Protein AF-A0A969ITQ1-F1 (afdb_monomer_lite)

pLDDT: mean 91.61, std 6.98, range [64.31, 97.56]

Foldseek 3Di:
DDDDPLQFDPDADDDPWDLDDDDPDQPDGFDDKDFQPVVSGHDGRIDDRHRCDPVNVVVVVD

Structure (mmCIF, N/CA/C/O backbone):
data_AF-A0A969ITQ1-F1
#
_entry.id   AF-A0A969ITQ1-F1
#
loop_
_atom_site.group_PDB
_atom_site.id
_atom_site.type_symbol
_atom_site.label_atom_id
_atom_site.label_alt_id
_atom_site.label_comp_id
_atom_site.label_asym_id
_atom_site.label_entity_id
_atom_site.label_seq_id
_atom_site.pdbx_PDB_ins_code
_atom_site.Cartn_x
_atom_site.Cartn_y
_atom_site.Cartn_z
_atom_site.occupancy
_atom_site.B_iso_or_equiv
_atom_site.auth_seq_id
_atom_site.auth_comp_id
_atom_site.auth_asym_id
_atom_site.auth_atom_id
_atom_site.pdbx_PDB_model_num
ATOM 1 N N . MET A 1 1 ? -20.384 11.187 27.739 1.00 77.56 1 MET A N 1
ATOM 2 C CA . MET A 1 1 ? -20.684 10.088 26.798 1.00 77.56 1 MET A CA 1
ATOM 3 C C . MET A 1 1 ? -19.460 9.921 25.914 1.00 77.56 1 MET A C 1
ATOM 5 O O . MET A 1 1 ? -18.902 10.939 25.531 1.00 77.56 1 MET A O 1
ATO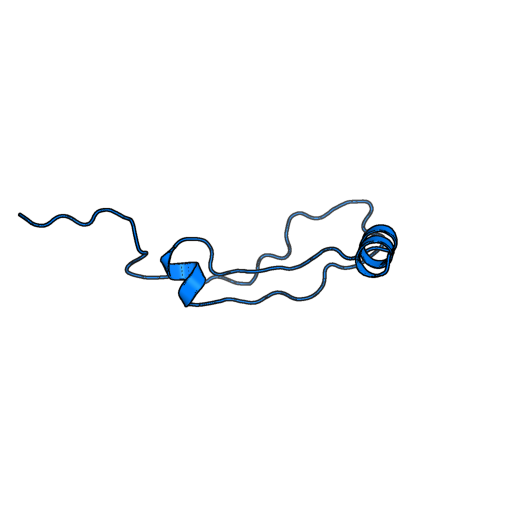M 9 N N . ALA A 1 2 ? -18.970 8.700 25.697 1.00 89.44 2 ALA A N 1
ATOM 10 C CA . ALA A 1 2 ? -17.808 8.482 24.836 1.00 89.44 2 ALA A CA 1
ATOM 11 C C . ALA A 1 2 ? -18.273 8.348 23.382 1.00 89.44 2 ALA A C 1
ATOM 13 O O . ALA A 1 2 ? -19.167 7.552 23.103 1.00 89.44 2 ALA A O 1
ATOM 14 N N . GLU A 1 3 ? -17.668 9.117 22.481 1.00 95.69 3 GLU A N 1
ATOM 15 C CA . GLU A 1 3 ? -17.959 9.094 21.047 1.00 95.69 3 GLU A CA 1
ATOM 16 C C . GLU A 1 3 ? -16.722 8.679 20.258 1.00 95.69 3 GLU A C 1
ATOM 18 O O . GLU A 1 3 ? -15.580 8.964 20.635 1.00 95.69 3 GLU A O 1
ATOM 23 N N . TYR A 1 4 ? -16.951 8.002 19.140 1.00 95.88 4 TYR A N 1
ATOM 24 C CA . TYR A 1 4 ? -15.881 7.539 18.278 1.00 95.88 4 TYR A CA 1
ATOM 25 C C . TYR A 1 4 ? -15.316 8.688 17.436 1.00 95.88 4 TYR A C 1
ATOM 27 O O . TYR A 1 4 ? -16.030 9.325 16.672 1.00 95.88 4 TYR A O 1
ATOM 35 N N . GLN A 1 5 ? -14.007 8.911 17.551 1.00 96.81 5 GLN A N 1
ATOM 36 C CA . GLN A 1 5 ? -13.315 10.059 16.950 1.00 96.81 5 GLN A CA 1
ATOM 37 C C . GLN A 1 5 ? -12.833 9.826 15.509 1.00 96.81 5 GLN A C 1
ATOM 39 O O . GLN A 1 5 ? -12.130 10.662 14.957 1.00 96.81 5 GLN A O 1
ATOM 44 N N . ASN A 1 6 ? -13.153 8.678 14.904 1.00 96.00 6 ASN A N 1
ATOM 45 C CA . ASN A 1 6 ? -12.727 8.324 13.545 1.00 96.00 6 ASN A CA 1
ATOM 46 C C . ASN A 1 6 ? -11.202 8.365 13.297 1.00 96.00 6 ASN A C 1
ATOM 48 O O . ASN A 1 6 ? -10.751 8.658 12.197 1.00 96.00 6 ASN A O 1
ATOM 52 N N . ILE A 1 7 ? -10.405 8.056 14.328 1.00 96.12 7 ILE A N 1
ATOM 53 C CA . I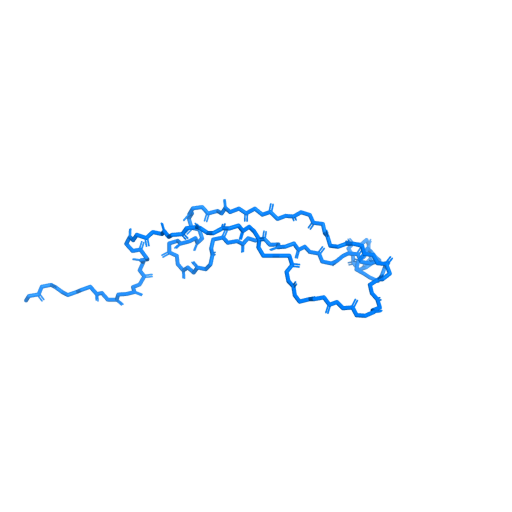LE A 1 7 ? -8.936 7.990 14.226 1.00 96.12 7 ILE A CA 1
ATOM 54 C 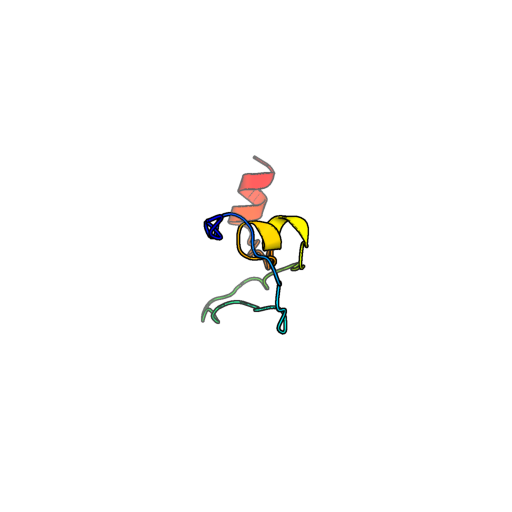C . ILE A 1 7 ? -8.468 6.617 13.717 1.00 96.12 7 ILE A C 1
ATOM 56 O O . ILE A 1 7 ? -7.506 6.537 12.962 1.00 96.12 7 ILE A O 1
ATOM 60 N N . PHE A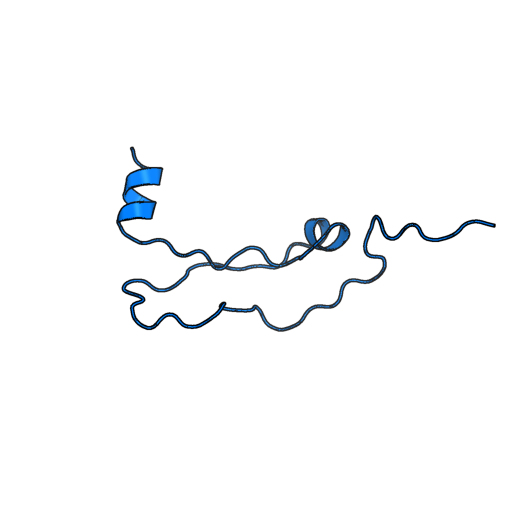 1 8 ? -9.146 5.533 14.118 1.00 97.56 8 PHE A N 1
ATOM 61 C CA . PHE A 1 8 ? -8.784 4.169 13.718 1.00 97.56 8 PHE A CA 1
ATOM 62 C C . PHE A 1 8 ? -9.969 3.395 13.173 1.00 97.56 8 PHE A C 1
ATOM 64 O O . PHE A 1 8 ? -10.914 3.152 13.924 1.00 97.56 8 PHE A O 1
ATOM 71 N N . THR A 1 9 ? -9.895 2.926 11.930 1.00 96.88 9 THR A N 1
ATOM 72 C CA . THR A 1 9 ? -10.964 2.179 11.255 1.00 96.88 9 THR A CA 1
ATOM 73 C C . THR A 1 9 ? -11.423 0.974 12.087 1.00 96.88 9 THR A C 1
ATOM 75 O O . THR A 1 9 ? -10.672 0.009 12.287 1.00 96.88 9 THR A O 1
ATOM 78 N N . GLN A 1 10 ? -12.669 0.997 12.576 1.00 96.62 10 GLN A N 1
ATOM 79 C CA . GLN A 1 10 ? -13.204 -0.084 13.417 1.00 96.62 10 GLN A CA 1
ATOM 80 C C . GLN A 1 10 ? -13.299 -1.398 12.633 1.00 96.62 10 GLN A C 1
ATOM 82 O O . GLN A 1 10 ? -12.757 -2.418 13.064 1.00 96.62 10 GLN A O 1
ATOM 87 N N . VAL A 1 11 ? -13.889 -1.337 11.437 1.00 97.06 11 VAL A N 1
ATOM 88 C CA . VAL A 1 11 ? -14.093 -2.476 10.536 1.00 97.06 11 VAL A CA 1
ATOM 89 C C . VAL A 1 11 ? -13.487 -2.153 9.176 1.00 97.06 11 VAL A C 1
ATOM 91 O O . VAL A 1 11 ? -13.850 -1.160 8.556 1.00 97.06 11 VAL A O 1
ATOM 94 N N . GLN A 1 12 ? -12.558 -2.989 8.716 1.00 96.75 12 GLN A N 1
ATOM 95 C CA . GLN A 1 12 ? -11.950 -2.855 7.392 1.00 96.75 12 GLN A CA 1
ATOM 96 C C . GLN A 1 12 ? -12.684 -3.748 6.393 1.00 96.75 12 GLN A C 1
ATOM 98 O O . GLN A 1 12 ? -12.919 -4.924 6.672 1.00 96.75 12 GLN A O 1
ATO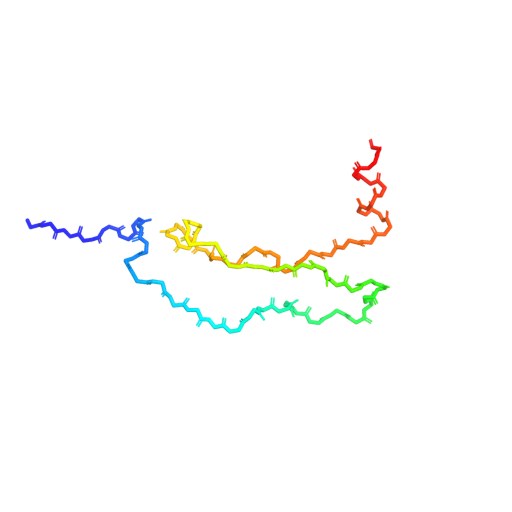M 103 N N . VAL A 1 13 ? -12.990 -3.206 5.218 1.00 96.31 13 VAL A N 1
ATOM 104 C CA . VAL A 1 13 ? -13.566 -3.945 4.087 1.00 96.31 13 VAL A CA 1
ATOM 105 C C . VAL A 1 13 ? -12.497 -4.077 3.005 1.00 96.31 13 VAL A C 1
ATOM 107 O O . VAL A 1 13 ? -11.655 -3.193 2.860 1.00 96.31 13 VAL A O 1
ATOM 110 N N . ARG A 1 14 ? -12.503 -5.185 2.257 1.00 94.31 14 ARG A N 1
ATOM 111 C CA . ARG A 1 14 ? -11.572 -5.408 1.143 1.00 94.31 14 ARG A CA 1
ATOM 112 C C . ARG A 1 14 ? -12.321 -5.769 -0.131 1.00 94.31 14 ARG A C 1
ATOM 114 O O . ARG A 1 14 ? -13.226 -6.598 -0.100 1.00 94.31 14 ARG A O 1
ATOM 121 N N . GLY A 1 15 ? -11.897 -5.160 -1.233 1.00 92.94 15 GLY A N 1
ATOM 122 C CA . GLY A 1 15 ? -12.242 -5.567 -2.592 1.00 92.94 15 GLY A CA 1
ATOM 123 C C . GLY A 1 15 ? -11.043 -6.202 -3.308 1.00 92.94 15 GLY A C 1
ATOM 124 O O . GLY A 1 15 ? -9.992 -6.404 -2.691 1.00 92.94 15 GLY A O 1
ATOM 125 N N . PRO A 1 16 ? -11.182 -6.516 -4.607 1.00 92.31 16 PRO A N 1
ATOM 126 C CA . PRO A 1 16 ? -10.053 -6.895 -5.450 1.00 92.31 16 PRO A CA 1
ATOM 127 C C . PRO A 1 16 ? -8.984 -5.798 -5.476 1.00 92.31 16 PRO A C 1
ATOM 129 O O . PRO A 1 16 ? -9.300 -4.615 -5.356 1.00 92.31 16 PRO A O 1
ATOM 132 N N . THR A 1 17 ? -7.723 -6.187 -5.661 1.00 91.44 17 THR A N 1
ATOM 133 C CA . THR A 1 17 ? -6.615 -5.235 -5.801 1.00 91.44 17 THR A CA 1
ATOM 134 C C . THR A 1 17 ? -6.850 -4.312 -6.994 1.00 91.44 17 THR A C 1
ATOM 136 O O . THR A 1 17 ? -7.139 -4.772 -8.100 1.00 91.44 17 THR A O 1
ATOM 139 N N . TYR A 1 18 ? -6.702 -3.006 -6.783 1.00 93.75 18 TYR A N 1
ATOM 140 C CA . TYR A 1 18 ? -6.829 -2.019 -7.847 1.00 93.75 18 TYR A CA 1
ATOM 141 C C . TYR A 1 18 ? -5.503 -1.868 -8.602 1.00 93.75 18 TYR A C 1
ATOM 143 O O . TYR A 1 18 ? -4.509 -1.432 -8.026 1.00 93.75 18 TYR A O 1
ATOM 151 N N . ALA A 1 19 ? -5.487 -2.203 -9.897 1.00 91.06 19 ALA A N 1
ATOM 152 C CA . ALA A 1 19 ? -4.295 -2.092 -10.752 1.00 91.06 19 ALA A CA 1
ATOM 153 C C . ALA A 1 19 ? -3.915 -0.633 -11.098 1.00 91.06 19 ALA A C 1
ATOM 155 O O . ALA A 1 19 ? -2.831 -0.356 -11.621 1.00 91.06 19 ALA A O 1
ATOM 156 N N . GLY A 1 20 ? -4.803 0.312 -10.780 1.00 90.50 20 GLY A N 1
ATOM 157 C CA . GLY A 1 20 ? -4.692 1.717 -11.140 1.00 90.50 20 GLY A CA 1
ATOM 158 C C . GLY A 1 20 ? -5.294 2.029 -12.509 1.00 90.50 20 GLY A C 1
ATOM 159 O O . GLY A 1 20 ? -5.756 1.151 -13.234 1.00 90.50 20 GLY A O 1
ATOM 160 N N . VAL A 1 21 ? -5.300 3.314 -12.853 1.00 91.69 21 VAL A N 1
ATOM 161 C CA . VAL A 1 21 ? -5.833 3.804 -14.132 1.00 91.69 21 VAL A CA 1
ATOM 162 C C . VAL A 1 21 ? -4.913 3.350 -15.277 1.00 91.69 21 VAL A C 1
ATOM 164 O O . VAL A 1 21 ? -3.687 3.434 -15.100 1.00 91.69 21 VAL A O 1
ATOM 167 N N . PRO A 1 22 ? -5.470 2.867 -16.410 1.00 88.12 22 PRO A N 1
ATOM 168 C CA . PRO A 1 22 ? -4.685 2.495 -17.584 1.00 88.12 22 PRO A CA 1
ATOM 169 C C . PRO A 1 22 ? -3.960 3.713 -18.163 1.00 88.12 22 PRO A C 1
ATOM 171 O O . PRO A 1 22 ? -4.501 4.819 -18.177 1.00 88.12 22 PRO A O 1
ATOM 174 N N . VAL A 1 23 ? -2.732 3.506 -18.636 1.00 83.56 23 VAL A N 1
ATOM 175 C CA . VAL A 1 23 ? -1.897 4.550 -19.238 1.00 83.56 23 VAL A CA 1
ATOM 176 C C . VAL A 1 23 ? -1.555 4.130 -20.662 1.00 83.56 23 VAL A C 1
ATOM 178 O O . VAL A 1 23 ? -1.014 3.052 -20.882 1.00 83.56 23 VAL A O 1
ATOM 181 N N . ASP A 1 24 ? -1.837 4.999 -21.633 1.00 74.81 24 ASP A N 1
ATOM 182 C CA . ASP A 1 24 ? -1.730 4.694 -23.071 1.00 74.81 24 ASP A CA 1
ATOM 183 C C . ASP A 1 24 ? -0.300 4.398 -23.564 1.00 74.81 24 ASP A C 1
ATOM 185 O O . ASP A 1 24 ? -0.103 3.976 -24.702 1.00 74.81 24 ASP A O 1
ATOM 189 N N . ARG A 1 25 ? 0.719 4.669 -22.742 1.00 69.69 25 ARG A N 1
ATOM 190 C CA . ARG A 1 25 ? 2.143 4.549 -23.092 1.00 69.69 25 ARG A CA 1
ATOM 191 C C . ARG A 1 25 ? 2.941 3.754 -22.061 1.00 69.69 25 ARG A C 1
ATOM 193 O O . ARG A 1 25 ? 4.114 4.063 -21.851 1.00 69.69 25 ARG A O 1
ATOM 200 N N . ASP A 1 26 ? 2.329 2.776 -21.396 1.00 64.31 26 ASP A N 1
ATOM 201 C CA . ASP A 1 26 ? 3.083 1.909 -20.488 1.00 64.31 26 ASP A CA 1
ATOM 202 C C . ASP A 1 26 ? 4.105 1.091 -21.292 1.00 64.31 26 ASP A C 1
ATOM 204 O O . ASP A 1 26 ? 3.777 0.168 -22.031 1.00 64.31 26 ASP A O 1
ATOM 208 N N . ILE A 1 27 ? 5.375 1.488 -21.177 1.00 73.25 27 ILE A N 1
ATOM 209 C CA . ILE A 1 27 ? 6.519 0.733 -21.705 1.00 73.25 27 ILE A CA 1
ATOM 210 C C . ILE A 1 27 ? 6.813 -0.463 -20.781 1.00 73.25 27 ILE A C 1
ATOM 212 O O . ILE A 1 27 ? 7.405 -1.450 -21.212 1.00 73.25 27 ILE A O 1
ATOM 216 N N . TYR A 1 28 ? 6.392 -0.378 -19.515 1.00 82.88 28 TYR A N 1
ATOM 217 C CA . TYR A 1 28 ? 6.632 -1.378 -18.481 1.00 82.88 28 TYR A CA 1
ATOM 218 C C . TYR A 1 28 ? 5.358 -1.653 -17.681 1.00 82.88 28 TYR A C 1
ATOM 220 O O . TYR A 1 28 ? 4.642 -0.722 -17.316 1.00 82.88 28 TYR A O 1
ATOM 228 N N . ASP A 1 29 ? 5.121 -2.922 -17.351 1.00 86.00 29 ASP A N 1
ATOM 229 C CA . ASP A 1 29 ? 4.019 -3.319 -16.477 1.00 86.00 29 ASP A CA 1
ATOM 230 C C . ASP A 1 29 ? 4.272 -2.880 -15.028 1.00 86.00 29 ASP A C 1
ATOM 232 O O . ASP A 1 29 ? 5.402 -2.914 -14.523 1.00 86.00 29 ASP A O 1
ATOM 236 N N . ARG A 1 30 ? 3.200 -2.501 -14.320 1.00 90.06 30 ARG A N 1
ATOM 237 C CA . ARG A 1 30 ? 3.277 -2.259 -12.875 1.00 90.06 30 ARG A CA 1
ATOM 238 C C . ARG A 1 30 ? 3.437 -3.581 -12.131 1.00 90.06 30 ARG A C 1
ATOM 240 O O . ARG A 1 30 ? 2.783 -4.571 -12.450 1.00 90.06 30 ARG A O 1
ATOM 247 N N . VAL A 1 31 ? 4.272 -3.576 -11.099 1.00 89.44 31 VAL A N 1
ATOM 248 C CA . VAL A 1 31 ? 4.659 -4.779 -10.356 1.00 89.44 31 VAL A CA 1
ATOM 249 C C . VAL A 1 31 ? 4.251 -4.721 -8.889 1.00 89.44 31 VAL A C 1
ATOM 251 O O . VAL A 1 31 ? 4.226 -3.662 -8.255 1.00 89.44 31 VAL A O 1
ATOM 254 N N . GLY A 1 32 ? 3.974 -5.901 -8.334 1.00 89.19 32 GLY A N 1
ATOM 255 C CA . GLY A 1 32 ? 3.627 -6.082 -6.928 1.00 89.19 32 GLY A CA 1
ATOM 256 C C . GLY A 1 32 ? 2.202 -5.648 -6.589 1.00 89.19 32 GLY A C 1
ATOM 257 O O . GLY A 1 32 ? 1.357 -5.471 -7.459 1.00 89.19 32 GLY A O 1
ATOM 258 N N . GLY A 1 33 ? 1.936 -5.505 -5.294 1.00 89.75 33 GLY A N 1
ATOM 259 C CA . GLY A 1 33 ? 0.608 -5.203 -4.771 1.00 89.75 33 GLY A CA 1
ATOM 260 C C . GLY A 1 33 ? 0.243 -6.128 -3.616 1.00 89.75 33 GLY A C 1
ATOM 261 O O . GLY A 1 33 ? 0.459 -7.337 -3.684 1.00 89.75 33 GLY A O 1
ATOM 262 N N . GLY A 1 34 ? -0.306 -5.568 -2.543 1.00 93.62 34 GLY A N 1
ATOM 263 C CA . GLY A 1 34 ? -0.737 -6.355 -1.394 1.00 93.62 34 GLY A CA 1
ATOM 264 C C . GLY A 1 34 ? -1.538 -5.546 -0.389 1.00 93.62 34 GLY A C 1
ATOM 265 O O . GLY A 1 34 ? -1.546 -4.318 -0.429 1.00 93.62 34 GLY A O 1
ATOM 266 N N . PHE A 1 35 ? -2.205 -6.249 0.526 1.00 96.25 35 PHE A N 1
ATOM 267 C CA . PHE A 1 35 ? -3.016 -5.633 1.570 1.00 96.25 35 PHE A CA 1
ATOM 268 C C . PHE A 1 35 ? -2.408 -5.821 2.959 1.00 96.25 35 PHE A C 1
ATOM 270 O O . PHE A 1 35 ? -2.154 -6.946 3.394 1.00 96.25 35 PHE A O 1
ATOM 277 N N . TYR A 1 36 ? -2.311 -4.729 3.710 1.00 96.50 36 TYR A N 1
ATOM 278 C CA . TYR A 1 36 ? -1.671 -4.669 5.020 1.00 96.50 36 TYR A CA 1
ATOM 279 C C . TYR A 1 36 ? -2.690 -4.245 6.083 1.00 96.50 36 TYR A C 1
ATOM 281 O O . TYR A 1 36 ? -3.239 -3.147 6.043 1.00 96.50 36 TYR A O 1
ATOM 289 N N . TYR A 1 37 ? -2.956 -5.126 7.054 1.00 96.06 37 TYR A N 1
ATOM 290 C CA . TYR A 1 37 ? -4.004 -4.912 8.065 1.00 96.06 37 TYR A CA 1
ATOM 291 C C . TYR A 1 37 ? -3.771 -3.663 8.925 1.00 96.06 37 TYR A C 1
ATOM 293 O O . TYR A 1 37 ? -4.700 -2.897 9.175 1.00 96.06 37 TYR A O 1
ATOM 301 N N . TRP A 1 38 ? -2.531 -3.441 9.364 1.00 97.19 38 TRP A N 1
ATOM 302 C CA . TRP A 1 38 ? -2.203 -2.316 10.241 1.00 97.19 38 TRP A CA 1
ATOM 303 C C . TRP A 1 38 ? -2.306 -0.965 9.536 1.00 97.19 38 TRP A C 1
ATOM 305 O O . TRP A 1 38 ? -2.773 -0.007 10.141 1.00 97.19 38 TRP A O 1
ATOM 315 N N . LEU A 1 39 ? -1.971 -0.897 8.246 1.00 96.81 39 LEU A N 1
ATOM 316 C CA . LEU A 1 39 ? -2.155 0.324 7.458 1.00 96.81 39 LEU A CA 1
ATOM 317 C C . LEU A 1 39 ? -3.634 0.615 7.208 1.00 96.81 39 LEU A C 1
ATOM 319 O O . LEU A 1 39 ? -4.070 1.748 7.384 1.00 96.81 39 LEU A O 1
ATOM 323 N N . GLY A 1 40 ? -4.439 -0.426 6.979 1.00 96.44 40 GLY A N 1
ATOM 324 C CA . GLY A 1 40 ? -5.896 -0.308 6.894 1.00 96.44 40 GLY A CA 1
ATOM 325 C C . GLY A 1 40 ? -6.570 0.244 8.160 1.00 96.44 40 GLY A C 1
ATOM 326 O O . GLY A 1 40 ? -7.738 0.633 8.127 1.00 96.44 40 GLY A O 1
ATOM 327 N N . LYS A 1 41 ? -5.883 0.244 9.315 1.00 97.06 41 LYS A N 1
ATOM 328 C CA . LYS A 1 41 ? -6.423 0.842 10.546 1.00 97.06 41 LYS A CA 1
ATOM 329 C C . LYS A 1 41 ? -6.333 2.360 10.544 1.00 97.06 41 LYS A C 1
ATOM 331 O O . LYS A 1 41 ? -7.105 2.964 11.274 1.00 97.06 41 LYS A O 1
ATOM 336 N N . ILE A 1 42 ? -5.446 2.949 9.751 1.00 97.38 42 ILE A N 1
ATOM 337 C CA . ILE A 1 42 ? -5.227 4.401 9.694 1.00 97.38 42 ILE A CA 1
ATOM 338 C C . ILE A 1 42 ? -5.486 4.995 8.302 1.00 97.38 42 ILE A C 1
ATOM 340 O O . ILE A 1 42 ? -5.505 6.211 8.157 1.00 97.38 42 ILE A O 1
ATOM 344 N N . GLY A 1 43 ? -5.688 4.161 7.279 1.00 95.50 43 GLY A N 1
ATOM 345 C CA . GLY A 1 43 ? -5.890 4.595 5.899 1.00 95.50 43 GLY A CA 1
ATOM 346 C C . GLY A 1 43 ? -6.185 3.428 4.959 1.00 95.50 43 GLY A C 1
ATOM 347 O O . GLY A 1 43 ? -6.859 2.473 5.346 1.00 95.50 43 GLY A O 1
ATOM 348 N N . ASP A 1 44 ? -5.684 3.507 3.723 1.00 95.81 44 ASP A N 1
ATOM 349 C CA . ASP A 1 44 ? -5.805 2.419 2.750 1.00 95.81 44 ASP A CA 1
ATOM 350 C C . ASP A 1 44 ? -4.906 1.234 3.142 1.00 95.81 44 ASP A C 1
ATOM 352 O O . ASP A 1 44 ? -3.757 1.390 3.564 1.00 95.81 44 ASP A O 1
ATOM 356 N N . ALA A 1 45 ? -5.452 0.028 3.020 1.00 96.38 45 ALA A N 1
ATOM 357 C CA . ALA A 1 45 ? -4.722 -1.203 3.266 1.00 96.38 45 ALA A CA 1
ATOM 358 C C . ALA A 1 45 ? -3.860 -1.613 2.065 1.00 96.38 45 ALA A C 1
ATOM 360 O O . ALA A 1 45 ? -2.930 -2.400 2.257 1.00 96.38 45 ALA A O 1
ATOM 361 N N . GLN A 1 46 ? -4.175 -1.158 0.847 1.00 96.19 46 GLN A N 1
ATOM 362 C CA . GLN A 1 46 ? -3.444 -1.540 -0.356 1.00 96.19 46 GLN A CA 1
ATOM 363 C C . GLN A 1 46 ? -2.134 -0.748 -0.481 1.00 96.19 46 GLN A C 1
ATOM 365 O O . GLN A 1 46 ? -2.137 0.479 -0.521 1.00 96.19 46 GLN A O 1
ATOM 370 N N . ILE A 1 47 ? -1.009 -1.454 -0.604 1.00 96.25 47 ILE A N 1
ATOM 371 C CA . ILE A 1 47 ? 0.258 -0.878 -1.071 1.00 96.25 47 ILE A CA 1
ATOM 372 C C . ILE A 1 47 ? 0.575 -1.464 -2.444 1.00 96.25 47 ILE A C 1
ATOM 374 O O . ILE A 1 47 ? 0.528 -2.682 -2.626 1.00 96.25 47 ILE A O 1
ATOM 378 N N . GLY A 1 48 ? 0.959 -0.594 -3.381 1.00 93.75 48 GLY A N 1
ATOM 379 C CA . GLY A 1 48 ? 1.216 -0.943 -4.777 1.00 93.75 48 GLY A CA 1
ATOM 380 C C . GLY A 1 48 ? -0.072 -1.032 -5.614 1.00 93.75 48 GLY A C 1
ATOM 381 O O . GLY A 1 48 ? -1.162 -0.758 -5.102 1.00 93.75 48 GLY A O 1
ATOM 382 N N . PRO A 1 49 ? 0.025 -1.423 -6.896 1.00 93.06 49 PRO A N 1
ATOM 383 C CA . PRO A 1 49 ? 1.245 -1.811 -7.610 1.00 93.06 49 PRO A CA 1
ATOM 384 C C . PRO A 1 49 ? 2.162 -0.612 -7.907 1.00 93.06 49 PRO A C 1
ATOM 386 O O . PRO A 1 49 ? 1.720 0.537 -7.905 1.00 93.06 49 PRO A O 1
ATOM 389 N N . PHE A 1 50 ? 3.444 -0.870 -8.160 1.00 92.75 50 PHE A N 1
ATOM 390 C CA . PHE A 1 50 ? 4.439 0.169 -8.440 1.00 92.75 50 PHE A CA 1
ATOM 391 C C . PHE A 1 50 ? 4.839 0.161 -9.909 1.00 92.75 50 PHE A C 1
ATOM 393 O O . PHE A 1 50 ? 5.045 -0.898 -10.497 1.00 92.75 50 PHE A O 1
ATOM 400 N N . TYR A 1 51 ? 4.991 1.345 -10.495 1.00 91.94 51 TYR A N 1
ATOM 401 C CA . TYR A 1 51 ? 5.597 1.481 -11.813 1.00 91.94 51 TYR A CA 1
ATOM 402 C C . TYR A 1 51 ? 7.114 1.580 -11.670 1.00 91.94 51 TYR A C 1
ATOM 404 O O . TYR A 1 51 ? 7.611 2.453 -10.956 1.00 91.94 51 TYR A O 1
ATOM 412 N N . LEU A 1 52 ? 7.846 0.705 -12.356 1.00 90.56 52 LEU A N 1
ATOM 413 C CA . LEU A 1 52 ? 9.304 0.683 -12.313 1.00 90.56 52 LEU A CA 1
ATOM 414 C C . LEU A 1 52 ? 9.880 0.583 -13.728 1.00 90.56 52 LEU A C 1
ATOM 416 O O . LEU A 1 52 ? 10.151 -0.500 -14.234 1.00 90.56 52 LEU A O 1
ATOM 420 N N . GLY A 1 53 ? 10.059 1.740 -14.365 1.00 89.94 53 GLY A N 1
ATOM 421 C CA . GLY A 1 53 ? 10.769 1.852 -15.640 1.00 89.94 53 GLY A CA 1
ATOM 422 C C . GLY A 1 53 ? 12.273 2.080 -15.471 1.00 89.94 53 GLY A C 1
ATOM 423 O O . GLY A 1 53 ? 12.786 2.183 -14.355 1.00 89.94 53 GLY A O 1
ATOM 424 N N . TRP A 1 54 ? 12.983 2.232 -16.593 1.00 90.62 54 TRP A N 1
ATOM 425 C CA . TRP A 1 54 ? 14.436 2.456 -16.608 1.00 90.62 54 TRP A CA 1
ATOM 426 C C . TRP A 1 54 ? 14.887 3.651 -15.758 1.00 90.62 54 TRP A C 1
ATOM 428 O O . TRP A 1 54 ? 15.874 3.561 -15.036 1.00 90.62 54 TRP A O 1
ATOM 438 N N . THR A 1 55 ? 14.141 4.758 -15.793 1.00 91.81 55 THR A N 1
ATOM 439 C CA . THR A 1 55 ? 14.440 5.954 -14.990 1.00 91.81 55 THR A CA 1
ATOM 440 C C . THR A 1 55 ? 14.303 5.697 -13.490 1.00 91.81 55 THR A C 1
ATOM 442 O O . THR A 1 55 ? 15.138 6.151 -12.715 1.00 91.81 55 THR A O 1
ATOM 445 N N . GLY A 1 56 ? 13.284 4.932 -13.084 1.00 92.31 56 GLY A N 1
ATOM 446 C CA . GLY A 1 56 ? 13.092 4.521 -11.693 1.00 92.31 56 GLY A CA 1
ATOM 447 C C . GLY A 1 56 ? 14.190 3.571 -11.220 1.00 92.31 56 GLY A C 1
ATOM 448 O O . GLY A 1 56 ? 14.729 3.756 -10.135 1.00 92.31 56 GLY A O 1
ATOM 449 N N . LEU A 1 57 ? 14.583 2.604 -12.057 1.00 93.31 57 LEU A N 1
ATOM 450 C CA . LEU A 1 57 ? 15.710 1.711 -11.768 1.00 93.31 57 LEU A CA 1
ATOM 451 C C . LEU A 1 57 ? 17.031 2.472 -11.636 1.00 93.31 57 LEU A C 1
ATOM 453 O O . LEU A 1 57 ? 17.762 2.245 -10.677 1.00 93.31 57 LEU A O 1
ATOM 457 N N . ALA A 1 58 ? 17.322 3.389 -12.562 1.00 95.38 58 ALA A N 1
ATOM 458 C CA . ALA A 1 58 ? 18.531 4.205 -12.509 1.00 95.38 58 ALA A CA 1
ATOM 459 C C . ALA A 1 58 ? 18.604 5.016 -11.205 1.00 95.38 58 ALA A C 1
ATOM 461 O O . ALA A 1 58 ? 19.654 5.035 -10.575 1.00 95.38 58 ALA A O 1
ATOM 462 N N . SER A 1 59 ? 17.481 5.596 -10.764 1.00 96.38 59 SER A N 1
ATOM 463 C CA . SER A 1 59 ? 17.391 6.347 -9.502 1.00 96.38 59 SER A CA 1
ATOM 464 C C . SER A 1 59 ? 17.535 5.489 -8.241 1.00 96.38 59 SER A C 1
ATOM 466 O O . SER A 1 59 ? 17.857 6.026 -7.187 1.00 96.38 59 SER A O 1
ATOM 468 N N . LEU A 1 60 ? 17.235 4.188 -8.293 1.00 95.50 60 LEU A N 1
ATOM 469 C CA . LEU A 1 60 ? 17.455 3.290 -7.152 1.00 95.50 60 LEU A CA 1
ATOM 470 C C . LEU A 1 60 ? 18.920 2.848 -7.040 1.00 95.50 60 LEU A C 1
ATOM 472 O O . LEU A 1 60 ? 19.346 2.421 -5.969 1.00 95.50 60 LEU A O 1
ATOM 476 N N . LEU A 1 61 ? 19.667 2.906 -8.145 1.00 95.25 61 LEU A N 1
ATOM 477 C CA . LEU A 1 61 ? 21.046 2.428 -8.238 1.00 95.25 61 LEU A CA 1
ATOM 478 C C . LEU A 1 61 ? 22.096 3.541 -8.093 1.00 95.25 61 LEU A C 1
ATOM 480 O O . LEU A 1 61 ? 23.230 3.233 -7.727 1.00 95.25 61 LEU A O 1
ATOM 484 N N . CYS A 1 62 ? 21.744 4.789 -8.405 1.00 82.00 62 CYS A N 1
ATOM 485 C CA . CYS A 1 62 ? 22.629 5.957 -8.457 1.00 82.00 62 CYS A CA 1
ATOM 486 C C . CYS A 1 62 ? 21.951 7.146 -7.772 1.00 82.00 62 CYS A C 1
ATOM 488 O O . CYS A 1 62 ? 22.621 7.800 -6.943 1.00 82.00 62 CYS A O 1
#

Sequence (62 aa):
MAEYQNIFTQVQVRGPTYAGV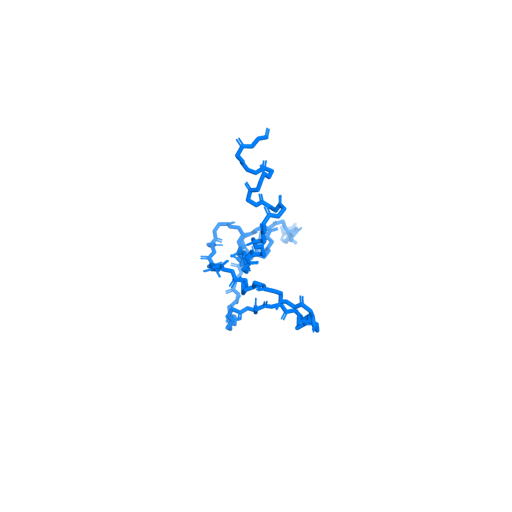PVDRDIYDRVGGGFYYWLGKIGDAQIGPFYLGWTGLASLLC

Secondary structure (DSSP, 8-state):
-----SSS-SS----SPP-----TT-SS--B--EE-TTGGGTS--EE--B---HHHHHHHH-

Radius of gyration: 16.8 Å; chains: 1; bounding box: 43×17×50 Å